Protein AF-A0A0D0C811-F1 (afdb_monomer)

Foldseek 3Di:
DLVVLVVLLVVLVVLLVVLVVVLVCLCVPQCVPDPDPVSNVVSVVVNVVSVVSNVVSVVSNVVSLVVNVVVPPDPVVNVVSD

Sequence (82 aa):
ELELRKGQANDSLHHLRMALAEKSVLFRTELWHASSQSQTTWAWGKINAIELMVKKHAAVYRACQRAMISLGADEDNLVRYR

Secondary structure (DSSP, 8-state):
-HHHHHHHHHHHHHHHHHHHHHHHHHIIIIITT--SHHHHHHHHHHHHHHHHHHHHHHHHHHHHHHHHHHTT--HHHHHHT-

Solvent-accessible surface area (backbone atoms only — not comparable to full-atom values): 4378 Å² total; per-residue (Å²): 109,67,70,56,34,52,51,53,29,52,54,23,50,51,51,38,54,51,41,53,51,51,45,55,48,45,47,62,65,40,46,71,65,41,88,46,71,70,48,38,54,51,38,48,51,54,45,52,52,42,53,50,51,38,54,52,28,52,51,51,26,54,51,27,50,52,50,35,58,75,70,66,57,53,69,71,60,50,60,73,68,105

Structure (mmCIF, N/CA/C/O backbone):
data_AF-A0A0D0C811-F1
#
_entry.id   AF-A0A0D0C811-F1
#
loop_
_atom_site.group_PDB
_atom_site.id
_atom_site.type_symbol
_atom_site.label_atom_id
_atom_site.label_alt_id
_atom_site.label_comp_id
_atom_site.label_asym_id
_atom_site.label_entity_id
_atom_site.label_seq_id
_atom_site.pdbx_PDB_ins_code
_atom_site.Cartn_x
_atom_site.Cartn_y
_atom_site.Cartn_z
_atom_site.occupancy
_atom_site.B_iso_or_equiv
_atom_site.auth_seq_id
_atom_site.auth_comp_id
_atom_site.auth_asym_id
_atom_site.auth_atom_id
_atom_site.pdbx_PDB_model_num
ATOM 1 N N . GLU A 1 1 ? -18.906 7.780 12.524 1.00 89.50 1 GLU A N 1
ATOM 2 C CA . GLU A 1 1 ? -17.445 8.006 12.468 1.00 89.50 1 GLU A CA 1
ATOM 3 C C . GLU A 1 1 ? -16.624 6.712 12.449 1.00 89.50 1 GLU A C 1
ATOM 5 O O . GLU A 1 1 ? -15.836 6.545 11.530 1.00 89.50 1 GLU A O 1
ATOM 10 N N . LEU A 1 2 ? -16.799 5.765 13.383 1.00 91.88 2 LEU A N 1
ATOM 11 C CA . LEU A 1 2 ? -15.976 4.539 13.417 1.00 91.88 2 LEU A CA 1
ATOM 12 C C . LEU A 1 2 ? -16.055 3.701 12.122 1.00 91.88 2 LEU A C 1
ATOM 14 O O . LEU A 1 2 ? -15.027 3.347 11.551 1.00 91.88 2 LEU A O 1
ATOM 18 N N . GLU A 1 3 ? -17.264 3.457 11.612 1.00 92.56 3 GLU A N 1
ATOM 19 C CA . GLU A 1 3 ? -17.475 2.721 1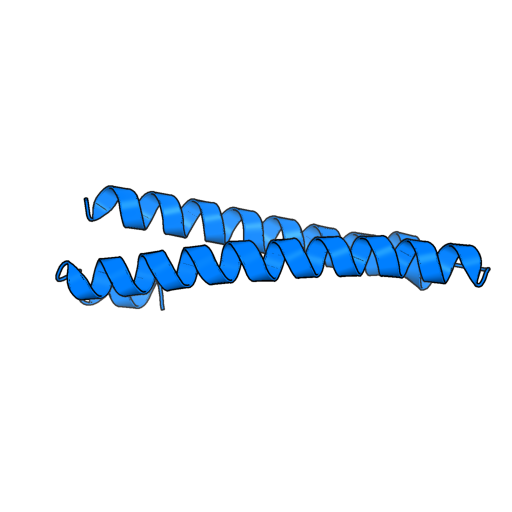0.353 1.00 92.56 3 GLU A CA 1
ATOM 20 C C . GLU A 1 3 ? -16.848 3.417 9.134 1.00 92.56 3 GLU A C 1
ATOM 22 O O . GLU A 1 3 ? -16.338 2.756 8.230 1.00 92.56 3 GLU A O 1
ATOM 27 N N . LEU A 1 4 ? -16.780 4.753 9.142 1.00 95.12 4 LEU A N 1
ATOM 28 C CA . LEU A 1 4 ? -16.082 5.508 8.100 1.00 95.12 4 LEU A CA 1
ATOM 29 C C . LEU A 1 4 ? -14.578 5.197 8.118 1.00 95.12 4 LEU A C 1
ATOM 31 O O . LEU A 1 4 ? -13.983 4.971 7.066 1.00 95.12 4 LEU A O 1
ATOM 35 N N . ARG A 1 5 ? -13.962 5.132 9.307 1.00 94.19 5 ARG A N 1
ATOM 36 C CA . ARG A 1 5 ? -12.536 4.794 9.450 1.00 94.19 5 ARG A CA 1
ATOM 37 C C . ARG A 1 5 ? -12.233 3.359 9.033 1.00 94.19 5 ARG A C 1
ATOM 39 O O . ARG A 1 5 ? -11.189 3.131 8.425 1.00 94.19 5 ARG A O 1
ATOM 46 N N . LYS A 1 6 ? -13.148 2.418 9.285 1.00 93.81 6 LYS A N 1
ATOM 47 C CA . LYS A 1 6 ? -13.044 1.036 8.786 1.00 93.81 6 LYS A CA 1
ATOM 48 C C . LYS A 1 6 ? -13.080 0.986 7.259 1.00 93.81 6 LYS A C 1
ATOM 50 O O . LYS A 1 6 ? -12.226 0.338 6.657 1.00 93.81 6 LYS A O 1
ATOM 55 N N . GLY A 1 7 ? -14.011 1.714 6.636 1.00 95.19 7 GLY A N 1
ATOM 56 C CA . GLY A 1 7 ? -14.080 1.857 5.178 1.00 95.19 7 GLY A CA 1
ATOM 57 C C . GLY A 1 7 ? -12.769 2.392 4.596 1.00 95.19 7 GLY A C 1
ATOM 58 O O . GLY A 1 7 ? -12.130 1.722 3.791 1.00 95.19 7 GLY A O 1
ATOM 59 N N . GLN A 1 8 ? -12.288 3.526 5.112 1.00 95.19 8 GLN A N 1
ATOM 60 C CA . GLN A 1 8 ? -11.033 4.146 4.665 1.00 95.19 8 GLN A CA 1
ATOM 61 C C . GLN A 1 8 ? -9.801 3.243 4.855 1.00 95.19 8 GLN A C 1
ATOM 63 O O . GLN A 1 8 ? -8.891 3.239 4.018 1.00 95.19 8 GLN A O 1
ATOM 68 N N . ALA A 1 9 ? -9.753 2.470 5.946 1.00 94.56 9 ALA A N 1
ATOM 69 C CA . ALA A 1 9 ? -8.698 1.490 6.178 1.00 94.56 9 ALA A CA 1
ATOM 70 C C . ALA A 1 9 ? -8.760 0.340 5.159 1.00 94.56 9 ALA A C 1
ATOM 72 O O . ALA A 1 9 ? -7.727 -0.028 4.601 1.00 94.56 9 ALA A O 1
ATOM 73 N N . ASN A 1 10 ? -9.951 -0.187 4.865 1.00 96.19 10 ASN A N 1
ATOM 74 C CA . ASN A 1 10 ? -10.136 -1.237 3.860 1.00 96.19 10 ASN A CA 1
ATOM 75 C C . ASN A 1 10 ? -9.729 -0.766 2.459 1.00 96.19 10 ASN A C 1
ATOM 77 O O . ASN A 1 10 ? -8.994 -1.477 1.773 1.00 96.19 10 ASN A O 1
ATOM 81 N N . ASP A 1 11 ? -10.131 0.442 2.063 1.00 96.88 11 ASP A N 1
ATOM 82 C CA . ASP A 1 11 ? -9.771 1.022 0.765 1.00 96.88 11 ASP A CA 1
ATOM 83 C C . ASP A 1 11 ? -8.255 1.215 0.654 1.00 96.88 11 ASP A C 1
ATOM 85 O O . ASP A 1 11 ? -7.624 0.820 -0.327 1.00 96.88 11 ASP A O 1
ATOM 89 N N . SER A 1 12 ? -7.631 1.751 1.708 1.00 95.06 12 SER A N 1
ATOM 90 C CA . SER A 1 12 ? -6.174 1.916 1.764 1.00 95.06 12 SER A CA 1
ATOM 91 C C . SER A 1 12 ? -5.448 0.573 1.673 1.00 95.06 12 SER A C 1
ATOM 93 O O . SER A 1 12 ? -4.439 0.466 0.978 1.00 95.06 12 SER A O 1
ATOM 95 N N . LEU A 1 13 ? -5.970 -0.466 2.330 1.00 95.44 13 LEU A N 1
ATOM 96 C CA . LEU A 1 13 ? -5.423 -1.819 2.266 1.00 95.44 13 LEU A CA 1
ATOM 97 C C . LEU A 1 13 ? -5.573 -2.432 0.867 1.00 95.44 13 LEU A C 1
ATOM 99 O O . LEU A 1 13 ? -4.650 -3.087 0.381 1.00 95.44 13 LEU A O 1
ATOM 103 N N . HIS A 1 14 ? -6.707 -2.206 0.202 1.00 96.62 14 HIS A N 1
ATOM 104 C CA . HIS A 1 14 ? -6.923 -2.631 -1.177 1.00 96.62 14 HIS A CA 1
ATOM 105 C C . HIS A 1 14 ? -5.910 -1.972 -2.122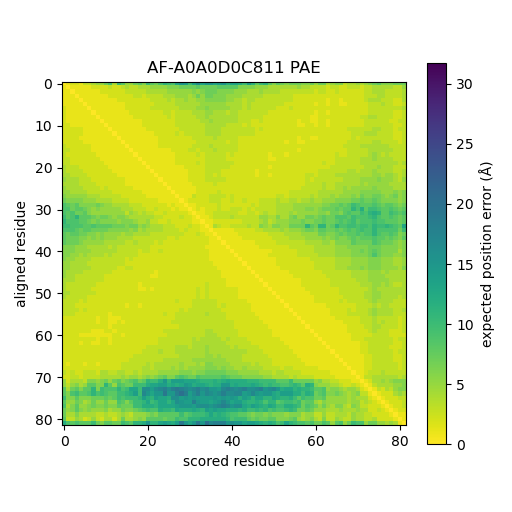 1.00 96.62 14 HIS A C 1
ATOM 107 O O . HIS A 1 14 ? -5.211 -2.672 -2.857 1.00 96.62 14 HIS A O 1
ATOM 113 N N . HIS A 1 15 ? -5.740 -0.652 -2.028 1.00 96.38 15 HIS A N 1
ATOM 114 C CA . HIS A 1 15 ? -4.752 0.072 -2.825 1.00 96.38 15 HIS A CA 1
ATOM 115 C C . HIS A 1 15 ? -3.313 -0.373 -2.545 1.00 96.38 15 HIS A C 1
ATOM 117 O O . HIS A 1 15 ? -2.529 -0.506 -3.481 1.00 96.38 15 HIS A O 1
ATOM 123 N N . LEU A 1 16 ? -2.961 -0.672 -1.288 1.00 96.06 16 LEU A N 1
ATOM 124 C CA . LEU A 1 16 ? -1.653 -1.242 -0.948 1.00 96.06 16 LEU A CA 1
ATOM 125 C C . LEU A 1 16 ? -1.411 -2.573 -1.667 1.00 96.06 16 LEU A C 1
ATOM 127 O O . LEU A 1 16 ? -0.345 -2.770 -2.246 1.00 96.06 16 LEU A O 1
ATOM 131 N N . ARG A 1 17 ? -2.400 -3.474 -1.665 1.00 96.19 17 ARG A N 1
ATOM 132 C CA . ARG A 1 17 ? -2.300 -4.768 -2.358 1.00 96.19 17 ARG A CA 1
ATOM 133 C C . ARG A 1 17 ? -2.144 -4.588 -3.866 1.00 96.19 17 ARG A C 1
ATOM 135 O O . ARG A 1 17 ? -1.284 -5.237 -4.454 1.00 96.19 17 ARG A O 1
ATOM 142 N N . MET A 1 18 ? -2.924 -3.691 -4.472 1.00 97.56 18 MET A N 1
ATOM 143 C CA . MET A 1 18 ? -2.812 -3.382 -5.901 1.00 97.56 18 MET A CA 1
ATOM 144 C C . MET A 1 18 ? -1.435 -2.818 -6.258 1.00 97.56 18 MET A C 1
ATOM 146 O O . MET A 1 18 ? -0.793 -3.322 -7.172 1.00 97.56 18 MET A O 1
ATOM 150 N N . ALA A 1 19 ? -0.953 -1.829 -5.503 1.00 96.38 19 ALA A N 1
ATOM 151 C CA . ALA A 1 19 ? 0.342 -1.202 -5.743 1.00 96.38 19 ALA A CA 1
ATOM 152 C C . ALA A 1 19 ? 1.499 -2.205 -5.594 1.00 96.38 19 ALA A C 1
ATOM 154 O O . ALA A 1 19 ? 2.432 -2.210 -6.393 1.00 96.38 19 ALA A O 1
ATOM 155 N N . LEU A 1 20 ? 1.437 -3.099 -4.603 1.00 95.81 20 LEU A N 1
ATOM 156 C CA . LEU A 1 20 ? 2.435 -4.160 -4.449 1.00 95.81 20 LEU A CA 1
ATOM 157 C C . LEU A 1 20 ? 2.397 -5.156 -5.614 1.00 95.81 20 LEU A C 1
ATOM 159 O O . LEU A 1 20 ? 3.455 -5.516 -6.126 1.00 95.81 20 LEU A O 1
ATOM 163 N N . ALA A 1 21 ? 1.205 -5.558 -6.063 1.00 97.06 21 ALA A N 1
ATOM 164 C CA . ALA A 1 21 ? 1.060 -6.430 -7.225 1.00 97.06 21 ALA A CA 1
ATOM 165 C C . ALA A 1 21 ? 1.627 -5.775 -8.496 1.00 97.06 21 ALA A C 1
ATOM 167 O O . ALA A 1 21 ? 2.410 -6.398 -9.212 1.00 97.06 21 ALA A O 1
ATOM 168 N N . GLU A 1 22 ? 1.303 -4.504 -8.738 1.00 96.31 22 GLU A N 1
ATOM 169 C CA . GLU A 1 22 ? 1.834 -3.727 -9.861 1.00 96.31 22 GLU A CA 1
ATOM 170 C C . GLU A 1 22 ? 3.364 -3.626 -9.801 1.00 96.31 22 GLU A C 1
ATOM 172 O O . GLU A 1 22 ? 4.041 -3.877 -10.799 1.00 96.31 22 GLU A O 1
ATOM 177 N N . LYS A 1 23 ? 3.933 -3.358 -8.615 1.00 94.69 23 LYS A N 1
ATOM 178 C CA . LYS A 1 23 ? 5.388 -3.341 -8.407 1.00 94.69 23 LYS A CA 1
ATOM 179 C C . LYS A 1 23 ? 6.026 -4.674 -8.796 1.00 94.69 23 LYS A C 1
ATO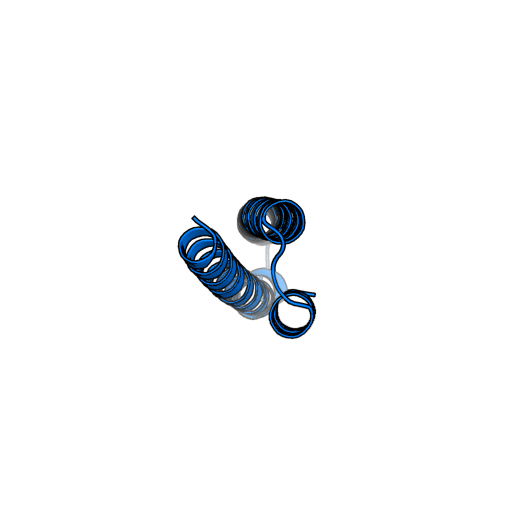M 181 O O . LYS A 1 23 ? 7.038 -4.681 -9.493 1.00 94.69 23 LYS A O 1
ATOM 186 N N . SER A 1 24 ? 5.448 -5.792 -8.355 1.00 95.19 24 SER A N 1
ATOM 187 C CA . SER A 1 24 ? 5.945 -7.132 -8.684 1.00 95.19 24 SER A CA 1
ATOM 188 C C . SER A 1 24 ? 5.888 -7.417 -10.184 1.00 95.19 24 SER A C 1
ATOM 190 O O . SER A 1 24 ? 6.839 -7.981 -10.727 1.00 95.19 24 SER A O 1
ATOM 192 N N . VAL A 1 25 ? 4.811 -7.003 -10.860 1.00 96.12 25 VAL A N 1
ATOM 193 C CA . VAL A 1 25 ? 4.686 -7.138 -12.316 1.00 96.12 25 VAL A CA 1
ATOM 194 C C . VAL A 1 25 ? 5.765 -6.319 -13.017 1.00 96.12 25 VAL A C 1
ATOM 196 O O . VAL A 1 25 ? 6.538 -6.900 -13.770 1.00 96.12 25 VAL A O 1
ATOM 199 N N . LEU A 1 26 ? 5.900 -5.024 -12.712 1.00 95.25 26 LEU A N 1
ATOM 200 C CA . LEU A 1 26 ? 6.905 -4.161 -13.346 1.00 95.25 26 LEU A CA 1
ATOM 201 C C . LEU A 1 26 ? 8.336 -4.649 -13.124 1.00 95.25 26 LEU A C 1
ATOM 203 O O . LEU A 1 26 ? 9.165 -4.566 -14.028 1.00 95.25 26 LEU A O 1
ATOM 207 N N . PHE A 1 27 ? 8.637 -5.179 -11.939 1.00 93.12 27 PHE A N 1
ATOM 208 C CA . PHE A 1 27 ? 9.953 -5.746 -11.666 1.00 93.12 27 PHE A CA 1
ATOM 209 C C . PHE A 1 27 ? 10.265 -6.907 -12.622 1.00 93.12 27 PHE A C 1
ATOM 211 O O . PHE A 1 27 ? 11.351 -6.972 -13.195 1.00 93.12 27 PHE A O 1
ATOM 218 N N . ARG A 1 28 ? 9.288 -7.791 -12.843 1.00 94.88 28 ARG A N 1
ATOM 219 C CA . ARG A 1 28 ? 9.437 -8.956 -13.717 1.00 94.88 28 ARG A CA 1
ATOM 220 C C . ARG A 1 28 ? 9.393 -8.605 -15.203 1.00 94.88 28 ARG A C 1
ATOM 222 O O . ARG A 1 28 ? 10.110 -9.229 -15.972 1.00 94.88 28 ARG A O 1
ATOM 229 N N . THR A 1 29 ? 8.546 -7.664 -15.615 1.00 94.31 29 THR A N 1
ATOM 230 C CA . THR A 1 29 ? 8.301 -7.380 -17.038 1.00 94.31 29 THR A CA 1
ATOM 231 C C . THR A 1 29 ? 9.206 -6.294 -17.597 1.00 94.31 29 THR A C 1
ATOM 233 O O . THR A 1 29 ? 9.614 -6.395 -18.746 1.00 94.31 29 THR A O 1
ATOM 236 N N . GLU A 1 30 ? 9.524 -5.268 -16.810 1.00 93.19 30 GLU A N 1
ATOM 237 C CA . GLU A 1 30 ? 10.286 -4.108 -17.283 1.00 93.19 30 GLU A CA 1
ATOM 238 C C . GLU A 1 30 ? 11.732 -4.178 -16.806 1.00 93.19 30 GLU A C 1
ATOM 240 O O . GLU A 1 30 ? 12.657 -4.080 -17.605 1.00 93.19 30 GLU A O 1
ATOM 245 N N . LEU A 1 31 ? 11.948 -4.371 -15.499 1.00 90.88 31 LEU A N 1
ATOM 246 C CA . LEU A 1 31 ? 13.293 -4.275 -14.936 1.00 90.88 31 LEU A CA 1
ATOM 247 C C . LEU A 1 31 ? 14.169 -5.475 -15.322 1.00 90.88 31 LEU A C 1
ATOM 249 O O . LEU A 1 31 ? 15.317 -5.284 -15.707 1.00 90.88 31 LEU A O 1
ATOM 253 N N . TRP A 1 32 ? 13.640 -6.700 -15.260 1.00 91.75 32 TRP A N 1
ATOM 254 C CA . TRP A 1 32 ? 14.386 -7.901 -15.667 1.00 91.75 32 TRP A CA 1
ATOM 255 C C . TRP A 1 32 ? 14.670 -7.987 -17.166 1.00 91.75 32 TRP A C 1
ATOM 257 O O . TRP A 1 32 ? 15.657 -8.605 -17.555 1.00 91.75 32 TRP A O 1
ATOM 267 N N . HIS A 1 33 ? 13.830 -7.380 -18.002 1.00 92.88 33 HIS A N 1
ATOM 268 C CA . HIS A 1 33 ? 14.001 -7.392 -19.455 1.00 92.88 33 HIS A CA 1
ATOM 269 C C . HIS A 1 33 ? 14.677 -6.122 -19.994 1.00 92.88 33 HIS A C 1
ATOM 271 O O . HIS A 1 33 ? 14.873 -6.004 -21.204 1.00 92.88 33 HIS A O 1
ATOM 277 N N . ALA A 1 34 ? 15.063 -5.185 -19.123 1.00 94.44 34 ALA A N 1
ATOM 278 C CA . ALA A 1 34 ? 15.772 -3.981 -19.524 1.00 94.44 34 ALA A CA 1
ATOM 279 C C . ALA A 1 34 ? 17.160 -4.330 -20.084 1.00 94.44 34 ALA A C 1
ATOM 281 O O . ALA A 1 34 ? 18.013 -4.899 -19.406 1.00 94.44 34 ALA A O 1
ATOM 282 N N . SER A 1 35 ? 17.383 -3.952 -21.340 1.00 95.06 35 SER A N 1
ATOM 283 C CA . SER A 1 35 ? 18.630 -4.187 -22.081 1.00 95.06 35 SER A CA 1
ATOM 284 C C . SER A 1 35 ? 19.537 -2.958 -22.149 1.00 95.06 35 SER A C 1
ATOM 286 O O . SER A 1 35 ? 20.699 -3.062 -22.535 1.00 95.06 35 SER A O 1
ATOM 288 N N . SER A 1 36 ? 19.022 -1.785 -21.771 1.00 96.00 36 SER A N 1
ATOM 289 C CA . SER A 1 36 ? 19.759 -0.526 -21.800 1.00 96.00 36 SER A CA 1
ATOM 290 C C . SER A 1 36 ? 19.652 0.227 -20.480 1.00 96.00 36 SER A C 1
ATOM 292 O O . SER A 1 36 ? 18.687 0.094 -19.726 1.00 96.00 36 SER A O 1
ATOM 294 N N . GLN A 1 37 ? 20.625 1.104 -20.231 1.00 94.81 37 GLN A N 1
ATOM 295 C CA . GLN A 1 37 ? 20.597 1.968 -19.056 1.00 94.81 37 GLN A CA 1
ATOM 296 C C . GLN A 1 37 ? 19.360 2.876 -19.036 1.00 94.81 37 GLN A C 1
ATOM 298 O O . GLN A 1 37 ? 18.764 3.064 -17.979 1.00 94.81 37 GLN A O 1
ATOM 303 N N . SER A 1 38 ? 18.927 3.381 -20.195 1.00 95.56 38 SER A N 1
ATOM 304 C CA . SER A 1 38 ? 17.712 4.195 -20.297 1.00 95.56 38 SER A CA 1
ATOM 305 C C . SER A 1 38 ? 16.451 3.418 -19.900 1.00 95.56 38 SER A C 1
ATOM 307 O O . SER A 1 38 ? 15.630 3.948 -19.152 1.00 95.56 38 SER A O 1
ATOM 309 N N . GLN A 1 39 ? 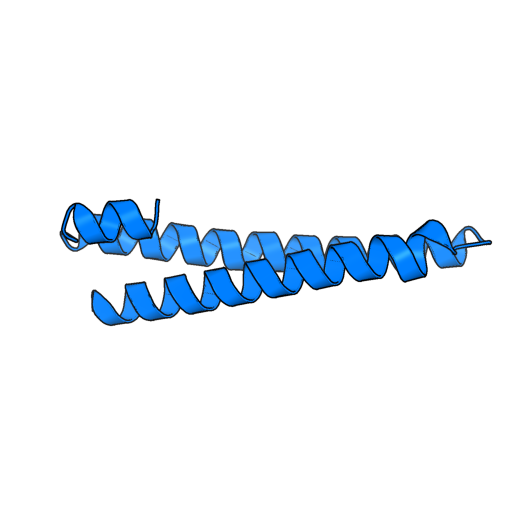16.319 2.156 -20.329 1.00 94.50 39 GLN A N 1
ATOM 310 C CA . GLN A 1 39 ? 15.209 1.280 -19.938 1.00 94.50 39 GLN A CA 1
ATOM 311 C C . GLN A 1 39 ? 15.226 0.996 -18.432 1.00 94.50 39 GLN A C 1
ATOM 313 O O . GLN A 1 39 ? 14.197 1.130 -17.771 1.00 94.50 39 GLN A O 1
ATOM 318 N N . THR A 1 40 ? 16.399 0.695 -17.869 1.00 94.00 40 THR A N 1
ATOM 319 C CA . THR A 1 40 ? 16.566 0.461 -16.428 1.00 94.00 40 THR A CA 1
ATOM 320 C C . THR A 1 40 ? 16.197 1.696 -15.606 1.00 94.00 40 THR A C 1
ATOM 322 O O . THR A 1 40 ? 15.442 1.588 -14.640 1.00 94.00 40 THR A O 1
ATOM 325 N N . THR A 1 41 ? 16.671 2.885 -15.991 1.00 96.19 41 THR A N 1
ATOM 326 C CA . THR A 1 41 ? 16.329 4.144 -15.310 1.00 96.19 41 THR A CA 1
ATOM 327 C C . THR A 1 41 ? 14.828 4.425 -15.370 1.00 96.19 41 THR A C 1
ATOM 329 O O . THR A 1 41 ? 14.237 4.816 -14.363 1.00 96.19 41 THR A O 1
ATOM 332 N N . TRP A 1 42 ? 14.187 4.192 -16.516 1.00 95.06 42 TRP A N 1
AT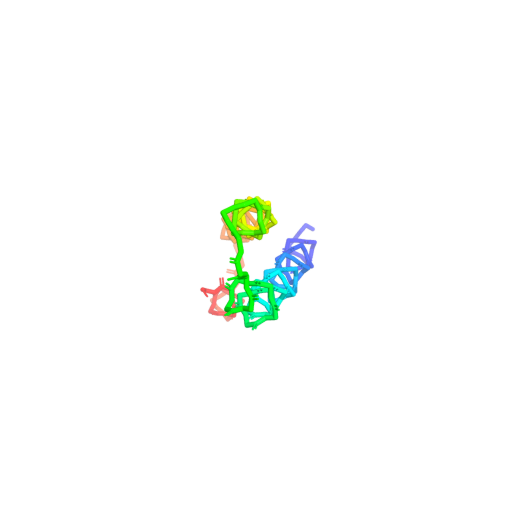OM 333 C CA . TRP A 1 42 ? 12.746 4.384 -16.662 1.00 95.06 42 TRP A CA 1
ATOM 334 C C . TRP A 1 42 ? 11.929 3.397 -15.815 1.00 95.06 42 TRP A C 1
ATOM 336 O O . TRP A 1 42 ? 10.997 3.809 -15.120 1.00 95.06 42 TRP A O 1
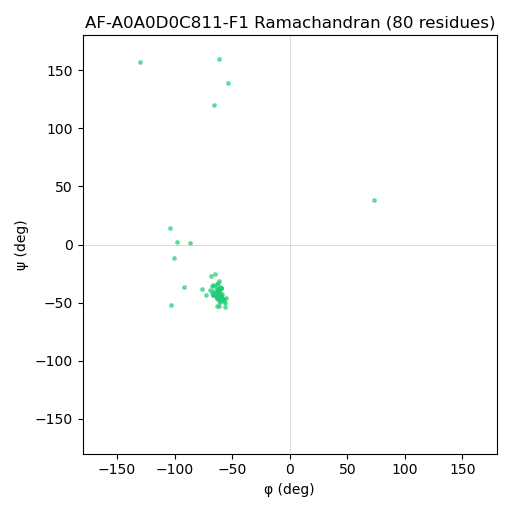ATOM 346 N N . ALA A 1 43 ? 12.313 2.116 -15.800 1.00 95.19 43 ALA A N 1
ATOM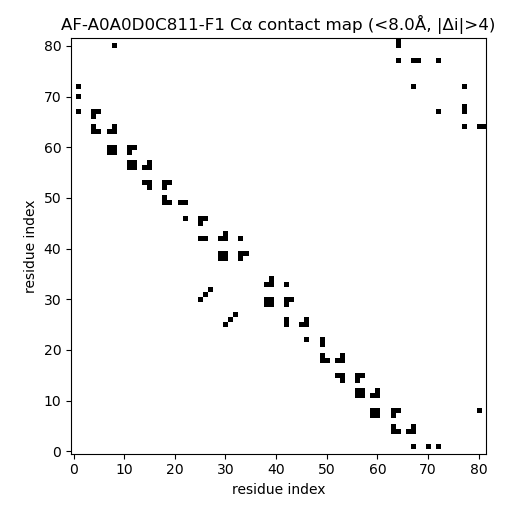 347 C CA . ALA A 1 43 ? 11.680 1.094 -14.968 1.00 95.19 43 ALA A CA 1
ATOM 348 C C . ALA A 1 43 ? 11.791 1.437 -13.472 1.00 95.19 43 ALA A C 1
ATOM 350 O O . ALA A 1 43 ? 10.794 1.388 -12.748 1.00 95.19 43 ALA A O 1
ATOM 351 N N . TRP A 1 44 ? 12.967 1.882 -13.014 1.00 96.75 44 TRP A N 1
ATOM 352 C CA . TRP A 1 44 ? 13.140 2.390 -11.651 1.00 96.75 44 TRP A CA 1
ATOM 353 C C . TRP A 1 44 ? 12.279 3.619 -11.360 1.00 96.75 44 TRP A C 1
ATOM 355 O O . TRP A 1 44 ? 11.707 3.712 -10.277 1.00 96.75 44 TRP A O 1
ATOM 365 N N . GLY A 1 45 ? 12.125 4.533 -12.321 1.00 96.94 45 GLY A N 1
ATOM 366 C CA . GLY A 1 45 ? 11.218 5.676 -12.200 1.00 96.94 45 GLY A CA 1
ATOM 367 C C . GLY A 1 45 ? 9.778 5.252 -11.892 1.00 96.94 45 GLY A C 1
ATOM 368 O O . GLY A 1 45 ? 9.171 5.772 -10.953 1.00 96.94 45 GLY A O 1
ATOM 369 N N . LYS A 1 46 ? 9.256 4.251 -12.613 1.00 96.19 46 LYS A N 1
ATOM 370 C CA . LYS A 1 46 ? 7.927 3.680 -12.337 1.00 96.19 46 LYS A CA 1
ATOM 371 C C . LYS A 1 46 ? 7.851 3.019 -10.961 1.00 96.19 46 LYS A C 1
ATOM 373 O O . LYS A 1 46 ? 6.905 3.262 -10.214 1.00 96.19 46 LYS A O 1
ATOM 378 N N . ILE A 1 47 ? 8.852 2.211 -10.605 1.00 95.81 47 ILE A N 1
ATOM 379 C CA . ILE A 1 47 ? 8.901 1.533 -9.302 1.00 95.81 47 ILE A CA 1
ATOM 380 C C . ILE A 1 47 ? 8.889 2.559 -8.161 1.00 95.81 47 ILE A C 1
ATOM 382 O O . ILE A 1 47 ? 8.121 2.406 -7.211 1.00 95.81 47 ILE A O 1
ATOM 386 N N . ASN A 1 48 ? 9.671 3.633 -8.275 1.00 96.50 48 ASN A N 1
ATOM 387 C CA . ASN A 1 48 ? 9.721 4.706 -7.282 1.00 96.50 48 ASN A CA 1
ATOM 388 C C . ASN A 1 48 ? 8.372 5.428 -7.140 1.00 96.50 48 ASN A C 1
ATOM 390 O O . ASN A 1 48 ? 7.966 5.763 -6.025 1.00 96.50 48 ASN A O 1
ATOM 394 N N . ALA A 1 49 ? 7.648 5.634 -8.245 1.00 96.38 49 ALA A N 1
ATOM 395 C CA . ALA A 1 49 ? 6.301 6.197 -8.202 1.00 96.38 49 ALA A CA 1
ATOM 396 C C . ALA A 1 49 ? 5.330 5.284 -7.434 1.00 96.38 49 ALA A C 1
ATOM 398 O O . ALA A 1 49 ? 4.591 5.757 -6.567 1.00 96.38 49 ALA A O 1
ATOM 399 N N . ILE A 1 50 ? 5.382 3.970 -7.671 1.00 96.31 50 ILE A N 1
ATOM 400 C CA . ILE A 1 50 ? 4.574 2.999 -6.921 1.00 96.31 50 ILE A CA 1
ATOM 401 C C . ILE A 1 50 ? 4.956 2.978 -5.443 1.00 96.31 50 ILE A C 1
ATOM 403 O O . ILE A 1 50 ? 4.079 2.961 -4.582 1.00 96.31 50 ILE A O 1
ATOM 407 N N . GLU A 1 51 ? 6.245 3.031 -5.110 1.00 96.00 51 GLU A N 1
ATOM 408 C CA . GLU A 1 51 ? 6.681 3.114 -3.714 1.00 96.00 51 GLU A CA 1
ATOM 409 C C . GLU A 1 51 ? 6.136 4.356 -3.004 1.00 96.00 51 GLU A C 1
ATOM 411 O O . GLU A 1 51 ? 5.758 4.283 -1.831 1.00 96.00 51 GLU A O 1
ATOM 416 N N . LEU A 1 52 ? 6.049 5.489 -3.703 1.00 96.69 52 LEU A N 1
ATOM 417 C CA . LEU A 1 52 ? 5.432 6.694 -3.162 1.00 96.69 52 LEU A CA 1
ATOM 418 C C . LEU A 1 52 ? 3.930 6.491 -2.903 1.00 96.69 52 LEU A C 1
ATOM 420 O O . LEU A 1 52 ? 3.436 6.885 -1.842 1.00 96.69 52 LEU A O 1
ATOM 424 N N . MET A 1 53 ? 3.215 5.825 -3.816 1.00 95.81 53 MET A N 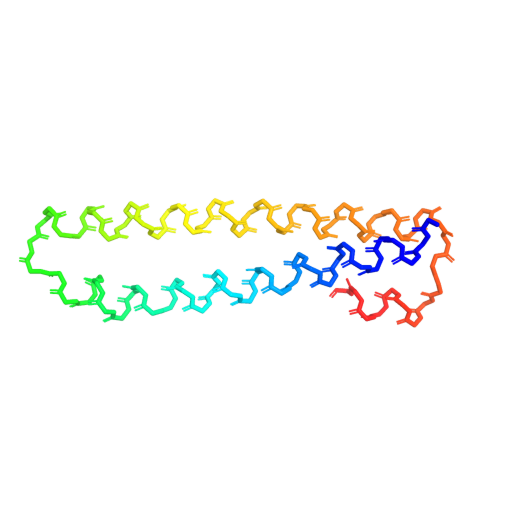1
ATOM 425 C CA . MET A 1 53 ? 1.807 5.460 -3.612 1.00 95.81 53 MET A CA 1
ATOM 426 C C . MET A 1 53 ? 1.632 4.524 -2.412 1.00 95.81 53 MET A C 1
ATOM 428 O O . MET A 1 53 ? 0.780 4.772 -1.558 1.00 95.81 53 MET A O 1
ATOM 432 N N . VAL A 1 54 ? 2.484 3.501 -2.284 1.00 95.94 54 VAL A N 1
ATOM 433 C CA . VAL A 1 54 ? 2.491 2.585 -1.133 1.00 95.94 54 VAL A CA 1
ATOM 434 C C . VAL A 1 54 ? 2.672 3.363 0.170 1.00 95.94 54 VAL A C 1
ATOM 436 O O . VAL A 1 54 ? 1.887 3.191 1.102 1.00 95.94 54 VAL A O 1
ATOM 439 N N . LYS A 1 55 ? 3.652 4.274 0.239 1.00 96.50 55 LYS A N 1
ATOM 440 C CA . LYS A 1 55 ? 3.882 5.112 1.429 1.00 96.50 55 LYS A CA 1
ATOM 441 C C . LYS A 1 55 ? 2.657 5.960 1.774 1.00 96.50 55 LYS A C 1
ATOM 443 O O . LYS A 1 55 ? 2.283 6.033 2.945 1.00 96.50 55 LYS A O 1
ATOM 448 N N . LYS A 1 56 ? 2.005 6.558 0.771 1.00 96.25 56 LYS A N 1
ATOM 449 C CA . LYS A 1 56 ? 0.785 7.356 0.956 1.00 96.25 56 LYS A CA 1
ATOM 450 C C . LYS A 1 56 ? -0.352 6.517 1.544 1.00 96.25 56 LYS A C 1
ATOM 452 O O . LYS A 1 56 ? -0.909 6.895 2.572 1.00 96.25 56 LYS A O 1
ATOM 457 N N . HIS A 1 57 ? -0.677 5.374 0.941 1.00 96.44 57 HIS A N 1
ATOM 458 C CA . HIS A 1 57 ? -1.772 4.526 1.424 1.00 96.44 57 HIS A CA 1
ATOM 459 C C . HIS A 1 57 ? -1.467 3.900 2.790 1.00 96.44 57 HIS A C 1
ATOM 461 O O . HIS A 1 57 ? -2.350 3.838 3.642 1.00 96.44 57 HIS A O 1
ATOM 467 N N . ALA A 1 58 ? -0.210 3.537 3.058 1.00 96.50 58 ALA A N 1
ATOM 468 C CA . ALA A 1 58 ? 0.214 3.080 4.379 1.00 96.50 58 ALA A CA 1
ATOM 469 C C . ALA A 1 58 ? 0.038 4.167 5.453 1.00 96.50 58 ALA A C 1
ATOM 471 O O . ALA A 1 58 ? -0.393 3.872 6.569 1.00 96.50 58 ALA A O 1
ATOM 472 N N . ALA A 1 59 ? 0.333 5.431 5.130 1.00 97.00 59 ALA A N 1
ATOM 473 C CA . ALA A 1 59 ? 0.121 6.544 6.051 1.00 97.00 59 ALA A CA 1
ATOM 474 C C . ALA A 1 59 ? -1.370 6.759 6.361 1.00 97.00 59 ALA A C 1
ATOM 476 O O . ALA A 1 59 ? -1.727 6.928 7.529 1.00 97.00 59 ALA A O 1
ATOM 477 N N . VAL A 1 60 ? -2.239 6.694 5.344 1.00 95.94 60 VAL A N 1
ATOM 478 C CA . VAL A 1 60 ? -3.699 6.797 5.521 1.00 95.94 60 VAL A CA 1
ATOM 479 C C . VAL A 1 60 ? -4.228 5.641 6.367 1.00 95.94 60 VAL A C 1
ATOM 481 O O . VAL A 1 60 ? -4.955 5.880 7.331 1.00 95.94 60 VAL A O 1
ATOM 484 N N . TYR A 1 61 ? -3.805 4.408 6.083 1.00 95.94 61 TYR A N 1
ATOM 485 C CA . TYR A 1 61 ? -4.182 3.231 6.864 1.00 95.94 61 TYR A CA 1
ATOM 486 C C . TYR A 1 61 ? -3.827 3.395 8.351 1.00 95.94 61 TYR A C 1
ATOM 488 O O . TYR A 1 61 ? -4.689 3.271 9.220 1.00 95.94 61 TYR A O 1
ATOM 496 N N . ARG A 1 62 ? -2.579 3.785 8.652 1.00 94.69 62 ARG A N 1
ATOM 497 C CA . ARG A 1 62 ? -2.118 4.038 10.030 1.00 94.69 62 ARG A CA 1
ATOM 498 C C . ARG A 1 62 ? -2.866 5.187 10.707 1.00 94.69 62 ARG A C 1
ATOM 500 O O . ARG A 1 62 ? -3.051 5.176 11.922 1.00 94.69 62 ARG A O 1
ATOM 507 N N . ALA A 1 63 ? -3.266 6.214 9.959 1.00 95.50 63 ALA A N 1
ATOM 508 C CA . ALA A 1 63 ? -4.093 7.292 10.495 1.00 95.50 63 ALA A CA 1
ATOM 509 C C . ALA A 1 63 ? -5.499 6.789 10.860 1.00 95.50 63 ALA A C 1
ATOM 511 O O . ALA A 1 63 ? -5.992 7.109 11.939 1.00 95.50 63 ALA A O 1
ATOM 512 N N . CYS A 1 64 ? -6.102 5.947 10.015 1.00 93.94 64 CYS A N 1
ATOM 513 C CA . CYS A 1 64 ? -7.394 5.322 10.295 1.00 93.94 64 CYS A CA 1
ATOM 514 C C . CYS A 1 64 ? -7.320 4.405 11.519 1.00 93.94 64 CYS A C 1
ATOM 516 O O . CYS A 1 64 ? -8.184 4.491 12.384 1.00 93.94 64 CYS A O 1
ATOM 518 N N . GLN A 1 65 ? -6.260 3.603 11.648 1.00 92.50 65 GLN A N 1
ATOM 519 C CA . GLN A 1 65 ? -6.025 2.750 12.816 1.00 92.50 65 GLN A CA 1
ATOM 520 C C . GLN A 1 65 ? -5.937 3.565 14.115 1.00 92.50 65 GLN A C 1
ATOM 522 O O . GLN A 1 65 ? -6.627 3.263 15.084 1.00 92.50 65 GLN A O 1
ATOM 527 N N . ARG A 1 66 ? -5.158 4.656 14.122 1.00 93.94 66 ARG A N 1
ATOM 528 C CA . ARG A 1 66 ? -5.071 5.561 15.282 1.00 93.94 66 ARG A CA 1
ATOM 529 C C . ARG A 1 66 ? -6.413 6.210 15.622 1.00 93.94 66 ARG A C 1
ATOM 531 O O . ARG A 1 66 ? -6.752 6.316 16.796 1.00 93.94 66 ARG A O 1
ATOM 538 N N . ALA A 1 67 ? -7.183 6.613 14.612 1.00 93.69 67 ALA A N 1
ATOM 539 C CA . ALA A 1 67 ? -8.521 7.157 14.819 1.00 93.69 67 ALA A CA 1
ATOM 540 C C . ALA A 1 67 ? -9.477 6.107 15.408 1.00 93.69 67 ALA A C 1
ATOM 542 O O . ALA A 1 67 ? -10.213 6.421 16.335 1.00 93.69 67 ALA A O 1
ATOM 543 N N . MET A 1 68 ? -9.432 4.858 14.931 1.00 94.06 68 MET A N 1
ATOM 544 C CA . MET A 1 68 ? -10.232 3.756 15.481 1.00 94.06 68 MET A CA 1
ATOM 545 C C . MET A 1 68 ? -9.913 3.502 16.960 1.00 94.06 68 MET A C 1
ATOM 547 O O . MET A 1 68 ? -10.838 3.401 17.761 1.00 94.06 68 MET A O 1
ATOM 551 N N . ILE A 1 69 ? -8.630 3.501 17.341 1.00 92.81 69 ILE A N 1
ATOM 552 C CA . ILE A 1 69 ? -8.205 3.390 18.748 1.00 92.81 69 ILE A CA 1
ATOM 553 C C . ILE A 1 69 ? -8.772 4.549 19.580 1.00 92.81 69 ILE A C 1
ATOM 555 O O . ILE A 1 69 ? -9.365 4.325 20.630 1.00 92.81 69 ILE A O 1
ATOM 559 N N . SER A 1 70 ? -8.646 5.790 19.098 1.00 93.25 70 SER A N 1
ATOM 560 C CA . SER A 1 70 ? -9.146 6.974 19.812 1.00 93.25 70 SER A CA 1
ATOM 561 C C . SER A 1 70 ? -10.670 7.008 19.958 1.00 93.25 70 SER A C 1
ATOM 563 O O . SER A 1 70 ? -11.173 7.672 20.859 1.00 93.25 70 SER A O 1
ATOM 565 N N . LEU A 1 71 ? -11.401 6.341 19.064 1.00 93.69 71 LEU A N 1
ATOM 566 C CA . LEU A 1 71 ? -12.862 6.247 19.091 1.00 93.69 71 LEU A CA 1
ATOM 567 C C . LEU A 1 71 ? -13.367 5.084 19.958 1.00 93.69 71 LEU A C 1
ATOM 569 O O . LEU A 1 71 ? -14.577 4.887 20.037 1.00 93.69 71 LEU A O 1
ATOM 573 N N . GLY A 1 72 ? -12.470 4.321 20.592 1.00 90.69 72 GLY A N 1
ATOM 574 C CA . GLY A 1 72 ? -12.836 3.181 21.430 1.00 90.69 72 GLY A CA 1
ATOM 575 C C . GLY A 1 72 ? -13.314 1.971 20.628 1.00 90.69 72 GLY A C 1
ATOM 576 O O . GLY A 1 72 ? -14.265 1.313 21.039 1.00 90.69 72 GLY A O 1
ATOM 577 N N . ALA A 1 73 ? -12.697 1.697 19.471 1.00 88.06 73 ALA A N 1
ATOM 578 C CA . ALA A 1 73 ? -12.947 0.455 18.740 1.00 88.06 73 ALA A CA 1
ATOM 579 C C . ALA A 1 73 ? -12.725 -0.765 19.648 1.00 88.06 73 ALA A C 1
ATOM 581 O O . ALA A 1 73 ? -11.766 -0.793 20.419 1.00 88.06 73 ALA A O 1
ATOM 582 N N . ASP A 1 74 ? -13.602 -1.763 19.532 1.00 87.19 74 ASP A N 1
ATOM 583 C CA . ASP A 1 74 ? -13.460 -3.021 20.265 1.00 87.19 74 ASP A CA 1
ATOM 584 C C . ASP A 1 74 ? -12.158 -3.762 19.898 1.00 87.19 74 ASP A C 1
ATOM 586 O O . ASP A 1 74 ? -11.527 -3.526 18.860 1.00 87.19 74 ASP A O 1
ATOM 590 N N . GLU A 1 75 ? -11.748 -4.667 20.784 1.00 81.38 75 GLU A N 1
ATOM 591 C CA . GLU A 1 75 ? -10.520 -5.448 20.625 1.00 81.38 75 GLU A CA 1
ATOM 592 C C . GLU A 1 75 ? -10.545 -6.284 19.332 1.00 81.38 75 GLU A C 1
ATOM 594 O O . GLU A 1 75 ? -9.547 -6.342 18.614 1.00 81.38 75 GLU A O 1
ATOM 599 N N . ASP A 1 76 ? -11.704 -6.836 18.964 1.00 83.88 76 ASP A N 1
ATOM 600 C CA . ASP A 1 76 ? -11.885 -7.643 17.751 1.00 83.88 76 ASP A CA 1
ATOM 601 C C . ASP A 1 76 ? -11.633 -6.837 16.461 1.00 83.88 76 ASP A C 1
ATOM 603 O O . ASP A 1 76 ? -10.977 -7.307 15.524 1.00 83.88 76 ASP A O 1
ATOM 607 N N . ASN A 1 77 ? -12.092 -5.584 16.403 1.00 78.94 77 ASN A N 1
ATOM 608 C CA . ASN A 1 77 ? -11.819 -4.669 15.300 1.00 78.94 77 ASN A CA 1
ATOM 609 C C . ASN A 1 77 ? -10.347 -4.249 15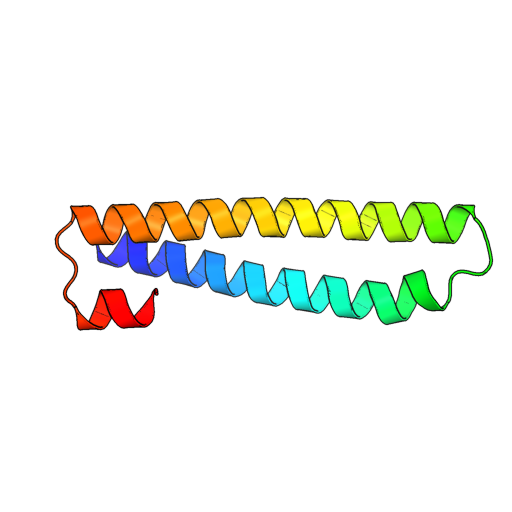.295 1.00 78.94 77 ASN A C 1
ATOM 611 O O . ASN A 1 77 ? -9.745 -4.165 14.224 1.00 78.94 77 ASN A O 1
ATOM 615 N N . LEU A 1 78 ? -9.740 -4.015 16.460 1.00 78.81 78 LEU A N 1
ATOM 616 C CA . LEU A 1 78 ? -8.319 -3.674 16.545 1.00 78.81 78 LEU A CA 1
ATOM 617 C C . LEU A 1 78 ? -7.418 -4.825 16.083 1.00 78.81 78 LEU A C 1
ATOM 619 O O . LEU A 1 78 ? -6.418 -4.570 15.412 1.00 78.81 78 LEU A O 1
ATOM 623 N N . VAL A 1 79 ? -7.794 -6.078 16.357 1.00 87.19 79 VAL A N 1
ATOM 624 C CA . VAL A 1 79 ? -7.101 -7.271 15.846 1.00 87.19 79 VAL A CA 1
ATOM 625 C C . VAL A 1 79 ? -7.188 -7.348 14.322 1.00 87.19 79 VAL A C 1
ATOM 627 O O . VAL A 1 79 ? -6.184 -7.616 13.664 1.00 87.19 79 VAL A O 1
ATOM 630 N N . ARG A 1 80 ? -8.358 -7.061 13.737 1.00 87.81 80 ARG A N 1
ATOM 631 C CA . ARG A 1 80 ? -8.555 -7.091 12.278 1.00 87.81 80 ARG A CA 1
ATOM 632 C C . ARG A 1 80 ? -7.691 -6.077 11.525 1.00 87.81 80 ARG A C 1
ATOM 634 O O . ARG A 1 80 ? -7.301 -6.345 10.389 1.00 87.81 80 ARG A O 1
ATOM 641 N N . TYR A 1 81 ? -7.426 -4.922 12.131 1.00 84.94 81 TYR A N 1
ATOM 642 C CA . TYR A 1 81 ? -6.658 -3.833 11.521 1.00 84.94 81 TYR A CA 1
ATOM 643 C C . TYR A 1 81 ? -5.220 -3.723 12.045 1.00 84.94 81 TYR A C 1
ATOM 645 O O . TYR A 1 81 ? -4.575 -2.695 11.814 1.00 84.94 81 TYR A O 1
ATOM 653 N N . ARG A 1 82 ? -4.725 -4.750 12.744 1.00 77.38 82 ARG A N 1
ATOM 654 C CA . ARG A 1 82 ? -3.378 -4.781 13.320 1.00 77.38 82 ARG A CA 1
ATOM 655 C C . ARG A 1 82 ? -2.274 -4.837 12.269 1.00 77.38 82 ARG A C 1
ATOM 657 O O . ARG A 1 82 ? -2.434 -5.557 11.260 1.00 77.38 82 ARG A O 1
#

Radius of gyration: 16.95 Å; Cα contacts (8 Å, |Δi|>4): 65; chains: 1; bounding box: 38×17×44 Å

Mean predicted aligned error: 3.72 Å

Organism: NCBI:txid930991

Nearest PDB structures (foldseek):
  5c21-assembly1_B  TM=7.410E-01  e=3.390E+00  Escherichia coli
  1kmi-assembly1_Z-2  TM=7.481E-01  e=4.268E+00  Escherichia coli
  6ixg-assembly2_B  TM=3.792E-01  e=5.375E-01  Homo sapiens
  5azs-assembly1_C  TM=4.970E-01  e=4.788E+00  Pseudomonas aeruginosa PAO1

pLDDT: mean 93.6, std 4.27, range [77.38, 97.56]